Protein AF-F4RFB7-F1 (afdb_monomer)

Mean predicted aligned error: 9.66 Å

Nearest PDB structures (foldseek):
  6dft-assembly3_I  TM=4.743E-01  e=3.697E+00  Trypanosoma brucei
  6dft-assembly2_G  TM=4.429E-01  e=3.483E+00  Trypanosoma brucei
  8a0f-assembly1_B-2  TM=4.260E-01  e=3.483E+00  Homo sapiens
  6p4v-assembly1_B-2  TM=3.957E-01  e=4.420E+00  Homo sapiens
  8a0g-assembly1_B-2  TM=3.994E-01  e=4.980E+00  Homo sapiens

Radius of gyration: 13.96 Å; Cα contacts (8 Å, |Δi|>4): 203; chains: 1; bounding box: 34×31×36 Å

Organism: Melampsora larici-populina (strain 98AG31 / pathotype 3-4-7) (NCBI:txid747676)

Secondary structure (DSSP, 8-state):
--------TT----S---EEEEESSSS----HHHHHHHHHHHGGG--EEEEEEES-S---HHHHHHHHT-TT--EEEEEEEESSS-TT---HHHHHHHHHTS-TT--EEEEEEEEPP-

pLDDT: mean 72.45, std 19.57, range [28.03, 94.25]

Foldseek 3Di:
DDLDPDPDPPDPDDAREDEAEAEPDDPDGCDLLNVLVVLQVPLQTGQEYEYEYEQDQAHDPSNLVSQLPNQNHAEYAYEYHNPPDDPPRHDVVRVVSSVVSHHPNHNYYHYYYDDDDD

Sequence (118 aa)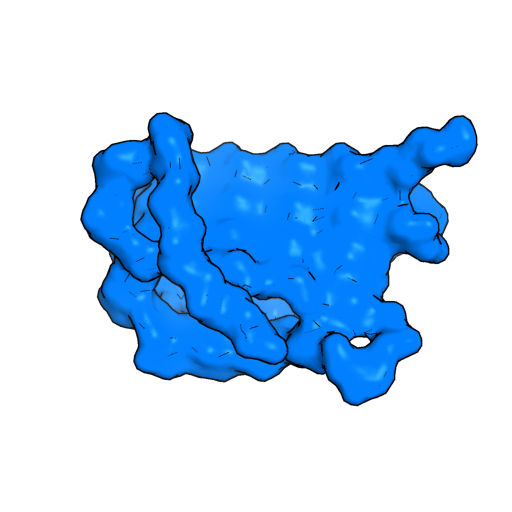:
MTISTVHSNYLKTTGIEINFQVRQGQPTPTTLDEVATLINLIGTNIKTLRITFIDYKTISPSLIKSIGNLKKLKSIEILFMNGKLNNQNYDPNALSSLLGVLPAKLEHLHLYHYPRTI

Solvent-accessible surface area (backbone atoms only — not comparable to full-atom values): 6867 Å² total; per-residue (Å²): 138,75,91,60,87,75,84,55,95,86,58,99,63,99,52,50,64,50,74,47,72,30,49,70,92,57,100,81,40,64,46,57,59,54,51,18,50,52,40,62,74,61,26,88,60,27,25,36,43,39,42,36,40,31,46,60,44,68,62,48,69,58,29,36,55,32,56,42,62,22,80,57,30,29,34,41,37,42,34,40,38,33,83,79,49,66,100,77,58,63,43,65,65,42,51,50,54,40,62,72,35,54,43,93,70,50,78,43,82,44,82,47,76,49,74,65,82,128

Structure (mmCIF, N/CA/C/O backbone):
data_AF-F4RFB7-F1
#
_entry.id   AF-F4RFB7-F1
#
loop_
_atom_site.group_PDB
_atom_site.id
_atom_site.type_symbol
_atom_site.label_atom_id
_atom_site.label_alt_id
_atom_site.label_comp_id
_atom_site.label_asym_id
_atom_site.label_entity_id
_atom_site.label_seq_id
_atom_site.pdbx_PDB_ins_code
_atom_site.Cartn_x
_atom_site.Cartn_y
_atom_site.Cartn_z
_atom_site.occupancy
_atom_site.B_iso_or_equiv
_atom_site.auth_seq_id
_atom_site.auth_comp_id
_atom_site.auth_asym_id
_atom_site.auth_atom_id
_atom_site.pdbx_PDB_model_num
ATOM 1 N N . MET A 1 1 ? -8.264 5.850 -16.705 1.00 32.81 1 MET A N 1
ATOM 2 C CA . MET A 1 1 ? -8.497 5.633 -15.262 1.00 32.81 1 MET A CA 1
ATOM 3 C C . MET A 1 1 ? -9.868 4.999 -15.118 1.00 32.81 1 MET A C 1
ATOM 5 O O . MET A 1 1 ? -10.843 5.652 -15.457 1.00 32.81 1 MET A O 1
ATOM 9 N N . THR A 1 2 ? -9.946 3.739 -14.691 1.00 28.03 2 THR A N 1
ATOM 10 C CA . THR A 1 2 ? -11.234 3.065 -14.469 1.00 28.03 2 THR A CA 1
ATOM 11 C C . THR A 1 2 ? -11.427 2.919 -12.968 1.00 28.03 2 THR A C 1
ATOM 13 O O . THR A 1 2 ? -10.884 2.002 -12.358 1.00 28.03 2 THR A O 1
ATOM 16 N N . ILE A 1 3 ? -12.161 3.850 -12.355 1.00 32.06 3 ILE A N 1
ATOM 17 C CA . ILE A 1 3 ? -12.637 3.671 -10.981 1.00 32.06 3 ILE A CA 1
ATOM 18 C C . ILE A 1 3 ? -13.747 2.628 -11.069 1.00 32.06 3 ILE A C 1
ATOM 20 O O . ILE A 1 3 ? -14.865 2.925 -11.475 1.00 32.06 3 ILE A O 1
ATOM 24 N N . SER A 1 4 ? -13.395 1.381 -10.784 1.00 30.19 4 SER A N 1
ATOM 25 C CA . SER A 1 4 ? -14.331 0.262 -10.817 1.00 30.19 4 SER A CA 1
ATOM 26 C C . SER A 1 4 ? -14.711 -0.050 -9.380 1.00 30.19 4 SER A C 1
ATOM 28 O O . SER A 1 4 ? -13.843 -0.403 -8.585 1.00 30.19 4 SER A O 1
ATOM 30 N N . THR A 1 5 ? -15.989 0.067 -9.029 1.00 31.78 5 THR A N 1
ATOM 31 C CA . THR A 1 5 ? -16.510 -0.474 -7.768 1.00 31.78 5 THR A CA 1
ATOM 32 C C . THR A 1 5 ? -16.620 -1.987 -7.934 1.00 31.78 5 THR A C 1
ATOM 34 O O . THR A 1 5 ? -17.670 -2.512 -8.301 1.00 31.78 5 THR A O 1
ATOM 37 N N . VAL A 1 6 ? -15.508 -2.703 -7.771 1.00 30.73 6 VAL A N 1
ATOM 38 C CA . VAL A 1 6 ? -15.518 -4.161 -7.896 1.00 30.73 6 VAL A CA 1
ATOM 39 C C . VAL A 1 6 ? -16.141 -4.728 -6.624 1.00 30.73 6 VAL A C 1
ATOM 41 O O . VAL A 1 6 ? -15.562 -4.658 -5.549 1.00 30.73 6 VAL A O 1
ATOM 44 N N .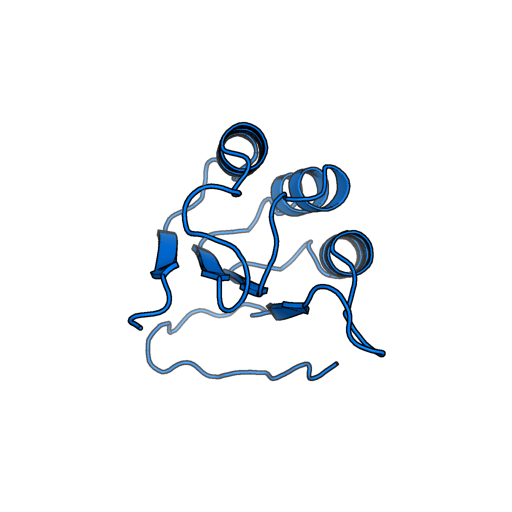 HIS A 1 7 ? -17.344 -5.288 -6.735 1.00 28.62 7 HIS A N 1
ATOM 45 C CA . HIS A 1 7 ? -17.874 -6.164 -5.694 1.00 28.62 7 HIS A CA 1
ATOM 46 C C . HIS A 1 7 ? -17.167 -7.514 -5.837 1.00 28.62 7 HIS A C 1
ATOM 48 O O . HIS A 1 7 ? -17.609 -8.393 -6.574 1.00 28.62 7 HIS A O 1
ATOM 54 N N . SER A 1 8 ? -16.010 -7.655 -5.191 1.00 32.56 8 SER A N 1
ATOM 55 C CA . SER A 1 8 ? -15.341 -8.948 -5.071 1.00 32.56 8 SER A CA 1
ATOM 56 C C . SER A 1 8 ? -16.141 -9.844 -4.125 1.00 32.56 8 SER A C 1
ATOM 58 O O . SER A 1 8 ? -16.343 -9.511 -2.958 1.00 32.56 8 SER A O 1
ATOM 60 N N . ASN A 1 9 ? -16.552 -11.021 -4.606 1.00 31.88 9 ASN A N 1
ATOM 61 C CA . ASN A 1 9 ? -17.258 -12.037 -3.814 1.00 31.88 9 ASN A CA 1
ATOM 62 C C . ASN A 1 9 ? -16.431 -12.600 -2.636 1.00 31.88 9 ASN A C 1
ATOM 64 O O . ASN A 1 9 ? -16.949 -13.403 -1.863 1.00 31.88 9 ASN A O 1
ATOM 68 N N . TYR A 1 10 ? -15.168 -12.187 -2.478 1.00 35.44 10 TYR A N 1
ATOM 69 C CA . TYR A 1 10 ? -14.264 -12.685 -1.440 1.00 35.44 10 TYR A CA 1
ATOM 70 C C . TYR A 1 10 ? -14.192 -11.823 -0.175 1.00 35.44 10 TYR A C 1
ATOM 72 O O . TYR A 1 10 ? -13.677 -12.296 0.835 1.00 35.44 10 TYR A O 1
ATOM 80 N N . LEU A 1 11 ? -14.723 -10.596 -0.171 1.00 37.25 11 LEU A N 1
ATOM 81 C CA . LEU A 1 11 ? -14.668 -9.722 1.004 1.00 37.25 11 LEU A CA 1
ATOM 82 C C . LEU A 1 11 ? -15.994 -8.972 1.178 1.00 37.25 11 LEU A C 1
ATOM 84 O O . LEU A 1 11 ? -16.240 -7.938 0.564 1.00 37.25 11 LEU A O 1
ATOM 88 N N . LYS A 1 12 ? -16.853 -9.479 2.070 1.00 34.03 12 LYS A N 1
ATOM 89 C CA . LYS A 1 12 ? -17.996 -8.731 2.620 1.00 34.03 12 LYS A CA 1
ATOM 90 C C . LYS A 1 12 ? -17.477 -7.607 3.529 1.00 34.03 12 LYS A C 1
ATOM 92 O O . LYS A 1 12 ? -17.577 -7.710 4.748 1.00 34.03 12 LYS A O 1
ATOM 97 N N . THR A 1 13 ? -16.889 -6.545 2.984 1.00 38.03 13 THR A N 1
ATOM 98 C CA . THR A 1 13 ? -16.427 -5.411 3.800 1.00 38.03 13 THR A CA 1
ATOM 99 C C . THR A 1 13 ? -16.874 -4.073 3.219 1.00 38.03 13 THR A C 1
ATOM 101 O O . THR A 1 13 ? -16.528 -3.674 2.117 1.00 38.03 13 THR A O 1
ATOM 104 N N . THR A 1 14 ? -17.659 -3.336 4.009 1.00 41.97 14 THR A N 1
ATOM 105 C CA . THR A 1 14 ? -18.039 -1.935 3.771 1.00 41.97 14 THR A CA 1
ATOM 106 C C . THR A 1 14 ? -16.793 -1.034 3.729 1.00 41.97 14 THR A C 1
ATOM 108 O O . THR A 1 14 ? -16.315 -0.604 4.789 1.00 41.97 14 THR A O 1
ATOM 111 N N . GLY A 1 15 ? -16.247 -0.759 2.542 1.00 48.34 15 GLY A N 1
ATOM 112 C CA . GLY A 1 15 ? -15.078 0.103 2.330 1.00 48.34 15 GLY A CA 1
ATOM 113 C C . GLY A 1 15 ? -14.877 0.489 0.859 1.00 48.34 15 GLY A C 1
ATOM 114 O O . GLY A 1 15 ? -15.429 -0.149 -0.029 1.00 48.34 15 GLY A O 1
ATOM 115 N N . ILE A 1 16 ? -14.107 1.554 0.609 1.00 52.09 16 ILE A N 1
ATOM 116 C CA . ILE A 1 16 ? -13.683 1.944 -0.746 1.00 52.09 16 ILE A CA 1
ATOM 117 C C . ILE A 1 16 ? -12.536 1.018 -1.158 1.00 52.09 16 ILE A C 1
ATOM 119 O O . ILE A 1 16 ? -11.500 1.024 -0.493 1.00 52.09 16 ILE A O 1
ATOM 123 N N . GLU A 1 17 ? -12.722 0.246 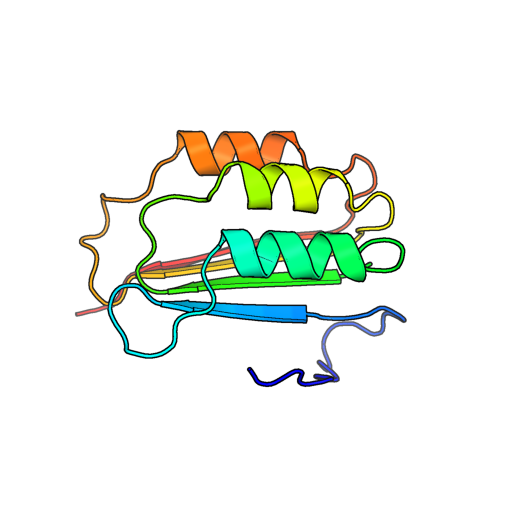-2.229 1.00 59.12 17 GLU A N 1
ATOM 124 C CA . GLU A 1 17 ? -11.647 -0.456 -2.935 1.00 59.12 17 GLU A CA 1
ATOM 125 C C . GLU A 1 17 ? -11.109 0.461 -4.037 1.00 59.12 17 GLU A C 1
ATOM 127 O O . GLU A 1 17 ? -11.877 1.027 -4.817 1.00 59.12 17 GLU A O 1
ATOM 132 N N . ILE A 1 18 ? -9.788 0.607 -4.110 1.00 60.12 18 ILE A N 1
ATOM 133 C CA . ILE A 1 18 ? -9.134 1.279 -5.230 1.00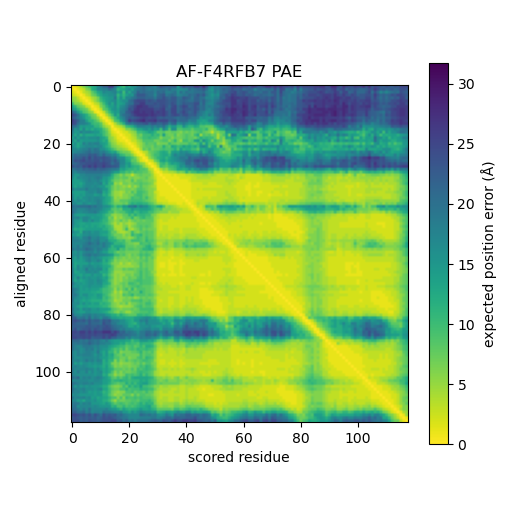 60.12 18 ILE A CA 1
ATOM 134 C C . ILE A 1 18 ? -8.137 0.306 -5.829 1.00 60.12 18 ILE A C 1
ATOM 136 O O . ILE A 1 18 ? -7.311 -0.242 -5.102 1.00 60.12 18 ILE A O 1
ATOM 140 N N . ASN A 1 19 ? -8.231 0.119 -7.145 1.00 60.59 19 ASN A N 1
ATOM 141 C CA . ASN A 1 19 ? -7.326 -0.708 -7.922 1.00 60.59 19 ASN A CA 1
ATOM 142 C C . ASN A 1 19 ? -6.478 0.189 -8.826 1.00 60.59 19 ASN A C 1
ATOM 144 O O . ASN A 1 19 ? -6.996 0.842 -9.736 1.00 60.59 19 ASN A O 1
ATOM 148 N N . PHE A 1 20 ? -5.176 0.220 -8.562 1.00 62.09 20 PHE A N 1
ATOM 149 C CA . PHE A 1 20 ? -4.215 0.921 -9.403 1.00 62.09 20 PHE A CA 1
ATOM 150 C C . PHE A 1 20 ? -3.458 -0.077 -10.273 1.00 62.09 20 PHE A C 1
ATOM 152 O O . PHE A 1 20 ? -2.846 -1.009 -9.753 1.00 62.09 20 PHE A O 1
ATOM 159 N N . GLN A 1 21 ? -3.467 0.158 -11.587 1.00 60.91 21 GLN A N 1
ATOM 160 C CA . GLN A 1 21 ? -2.559 -0.484 -12.532 1.00 60.91 21 GLN A C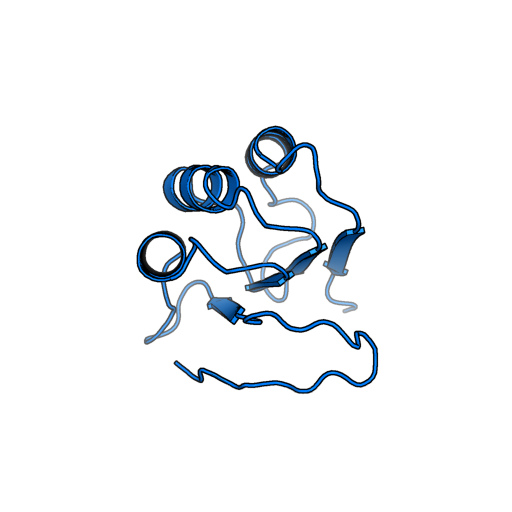A 1
ATOM 161 C C . GLN A 1 21 ? -1.563 0.551 -13.029 1.00 60.91 21 GLN A C 1
ATOM 163 O O . GLN A 1 21 ? -1.926 1.505 -13.719 1.00 60.91 21 GLN A O 1
ATOM 168 N N . VAL A 1 22 ? -0.304 0.351 -12.673 1.00 59.47 22 VAL A N 1
ATOM 169 C CA . VAL A 1 22 ? 0.771 1.301 -12.951 1.00 59.47 22 VAL A CA 1
ATOM 170 C C . VAL A 1 22 ? 1.719 0.614 -13.935 1.00 59.47 22 VAL A C 1
ATOM 172 O O . VAL A 1 22 ? 2.205 -0.465 -13.612 1.00 59.47 22 VAL A O 1
ATOM 175 N N . ARG A 1 23 ? 1.960 1.184 -15.134 1.00 61.88 23 ARG A N 1
ATOM 176 C CA . ARG A 1 23 ? 2.841 0.608 -16.186 1.00 61.88 23 ARG A CA 1
ATOM 177 C C . ARG A 1 23 ? 4.027 1.514 -16.540 1.00 61.88 23 ARG A C 1
ATOM 179 O O . ARG A 1 23 ? 3.837 2.700 -16.764 1.00 61.88 23 ARG A O 1
ATOM 186 N N . GLN A 1 24 ? 5.233 0.972 -16.704 1.00 58.78 24 GLN A N 1
ATOM 187 C CA . GLN A 1 24 ? 6.371 1.754 -17.214 1.00 58.78 24 GLN A CA 1
ATOM 188 C C . GLN A 1 24 ? 6.331 1.869 -18.762 1.00 58.78 24 GLN A C 1
ATOM 190 O O . GLN A 1 24 ? 6.254 0.858 -19.460 1.00 58.78 24 GLN A O 1
ATOM 195 N N . GLY A 1 25 ? 6.402 3.089 -19.324 1.00 51.88 25 GLY A N 1
ATOM 196 C CA . GLY A 1 25 ? 6.670 3.318 -20.762 1.00 51.88 25 GLY A CA 1
ATOM 197 C C . GLY A 1 25 ? 5.485 3.202 -21.745 1.00 51.88 25 GLY A C 1
ATOM 198 O O . GLY A 1 25 ? 5.656 2.711 -22.861 1.00 51.88 25 GLY A O 1
ATOM 199 N N . GLN A 1 26 ? 4.279 3.624 -21.360 1.00 50.56 26 GLN A N 1
ATOM 200 C CA . GLN A 1 26 ? 3.103 3.731 -22.247 1.00 50.56 26 GLN A CA 1
ATOM 201 C C . GLN A 1 26 ? 2.524 5.155 -22.187 1.00 50.56 26 GLN A C 1
ATOM 203 O O . GLN A 1 26 ? 2.776 5.828 -21.197 1.00 50.56 26 GLN A O 1
ATOM 208 N N . PRO A 1 27 ? 1.761 5.630 -23.193 1.00 42.34 27 PRO A N 1
ATOM 209 C CA . PRO A 1 27 ? 1.285 7.021 -23.270 1.00 42.34 27 PRO A CA 1
ATOM 210 C C . PRO A 1 27 ? 0.236 7.415 -22.218 1.00 42.34 27 PRO A C 1
ATOM 212 O O . PRO A 1 27 ? -0.059 8.595 -22.076 1.00 42.34 27 PRO A O 1
ATOM 215 N N . THR A 1 28 ? -0.276 6.468 -21.428 1.00 50.41 28 THR A N 1
ATOM 216 C CA . THR A 1 28 ? -0.936 6.790 -20.155 1.00 50.41 28 THR A CA 1
ATOM 217 C C . THR A 1 28 ? -0.592 5.762 -19.083 1.00 50.41 28 THR A C 1
ATOM 219 O O . THR A 1 28 ? -1.233 4.708 -19.014 1.00 50.41 28 THR A O 1
ATOM 222 N N . PRO A 1 29 ? 0.373 6.059 -18.206 1.00 50.66 29 PRO A N 1
ATOM 223 C CA . PRO A 1 29 ? 0.516 5.386 -16.937 1.00 50.66 29 PRO A CA 1
ATOM 224 C C . PRO A 1 29 ? 0.248 6.391 -15.822 1.00 50.66 29 PRO A C 1
ATOM 226 O O . PRO A 1 29 ? 0.951 7.389 -15.700 1.00 50.66 29 PRO A O 1
ATOM 229 N N . THR A 1 30 ? -0.763 6.129 -14.995 1.00 59.94 30 THR A N 1
ATOM 230 C CA . THR A 1 30 ? -0.871 6.856 -13.729 1.00 59.94 30 THR A CA 1
ATOM 231 C C . THR A 1 30 ? 0.445 6.646 -12.986 1.00 59.94 30 THR A C 1
ATOM 233 O O . THR A 1 30 ? 0.805 5.500 -12.727 1.00 59.94 30 THR A O 1
ATOM 236 N N . THR A 1 31 ? 1.210 7.704 -12.731 1.00 72.31 31 THR A N 1
ATOM 237 C CA . THR A 1 31 ? 2.498 7.598 -12.037 1.00 72.31 31 THR A CA 1
ATOM 238 C C . THR A 1 31 ? 2.265 7.202 -10.579 1.00 72.31 31 THR A C 1
ATOM 240 O O . THR A 1 31 ? 1.185 7.417 -10.028 1.00 72.31 31 THR A O 1
ATOM 243 N N . LEU A 1 32 ? 3.274 6.634 -9.912 1.00 76.75 32 LEU A N 1
ATOM 244 C CA . LEU A 1 32 ? 3.151 6.292 -8.488 1.00 76.75 32 LEU A CA 1
ATOM 245 C C . LEU A 1 32 ? 2.819 7.517 -7.616 1.00 76.75 32 LEU A C 1
ATOM 247 O O . LEU A 1 32 ? 2.129 7.383 -6.608 1.00 76.75 32 LEU A O 1
ATOM 251 N N . ASP A 1 33 ? 3.238 8.710 -8.037 1.00 81.06 33 ASP A N 1
ATOM 252 C CA . ASP A 1 33 ? 2.967 9.967 -7.334 1.00 81.06 33 ASP A CA 1
ATOM 253 C C . ASP A 1 33 ? 1.529 10.473 -7.560 1.00 81.06 33 ASP A C 1
ATOM 255 O O . ASP A 1 33 ? 0.904 11.035 -6.655 1.00 81.06 33 ASP A O 1
ATOM 259 N N . GLU A 1 34 ? 0.942 10.215 -8.729 1.00 80.56 34 GLU A N 1
ATOM 260 C CA . GLU A 1 34 ? -0.486 10.466 -8.973 1.00 80.56 34 GLU A CA 1
ATOM 261 C C . GLU A 1 34 ? -1.365 9.520 -8.145 1.00 80.56 34 GLU A C 1
ATOM 263 O O . GLU A 1 34 ? -2.364 9.947 -7.564 1.00 80.56 34 GLU A O 1
ATOM 268 N N . VAL A 1 35 ? -0.961 8.251 -8.011 1.00 81.69 35 VAL A N 1
ATOM 269 C CA . VAL A 1 35 ? -1.606 7.300 -7.091 1.00 81.69 35 VAL A CA 1
ATOM 270 C C . VAL A 1 35 ? -1.534 7.810 -5.650 1.00 81.69 35 VAL A C 1
ATOM 272 O O . VAL A 1 35 ? -2.552 7.832 -4.956 1.00 81.69 35 VAL A O 1
ATOM 275 N N . ALA A 1 36 ? -0.362 8.273 -5.207 1.00 86.12 36 ALA A N 1
ATOM 276 C CA . ALA A 1 36 ? -0.179 8.855 -3.878 1.00 86.12 36 ALA A CA 1
ATOM 277 C C . ALA A 1 36 ? -1.118 10.052 -3.642 1.00 86.12 36 ALA A C 1
ATOM 279 O O . ALA A 1 36 ? -1.761 10.160 -2.595 1.00 86.12 36 ALA A O 1
ATOM 280 N N . THR A 1 37 ? -1.253 10.919 -4.648 1.00 84.75 37 THR A N 1
ATOM 281 C CA . THR A 1 37 ? -2.147 12.084 -4.610 1.00 84.75 37 THR A CA 1
ATOM 282 C C . THR A 1 37 ? -3.602 11.662 -4.430 1.00 84.75 37 THR A C 1
ATOM 284 O O . THR A 1 37 ? -4.287 12.180 -3.548 1.00 84.75 37 THR A O 1
ATOM 287 N N . LEU A 1 38 ? -4.066 10.667 -5.189 1.00 83.31 38 LEU A N 1
ATOM 288 C CA . LEU A 1 38 ? -5.425 10.137 -5.060 1.00 83.31 38 LEU A CA 1
ATOM 289 C C . LEU A 1 38 ? -5.659 9.510 -3.685 1.00 83.31 38 LEU A C 1
ATOM 291 O O . LEU A 1 38 ? -6.658 9.814 -3.037 1.00 83.31 38 LEU A O 1
ATOM 295 N N . ILE A 1 39 ? -4.717 8.700 -3.199 1.00 86.25 39 ILE A N 1
ATOM 296 C CA . ILE A 1 39 ? -4.785 8.119 -1.854 1.00 86.25 39 ILE A CA 1
ATOM 297 C C . ILE A 1 39 ? -4.887 9.223 -0.797 1.00 86.25 39 ILE A C 1
ATOM 299 O O . ILE A 1 39 ? -5.686 9.094 0.122 1.00 86.25 39 ILE A O 1
ATOM 303 N N . ASN A 1 40 ? -4.154 10.329 -0.925 1.00 87.12 40 ASN A N 1
ATOM 304 C CA . ASN A 1 40 ? -4.269 11.441 0.022 1.00 87.12 40 ASN A CA 1
ATOM 305 C C . ASN A 1 40 ? -5.637 12.139 -0.045 1.00 87.12 40 ASN A C 1
ATOM 307 O O . ASN A 1 40 ? -6.158 12.535 0.995 1.00 87.12 40 ASN A O 1
ATOM 311 N N . LEU A 1 41 ? -6.230 12.269 -1.236 1.00 84.62 41 LEU A N 1
ATOM 312 C CA . LEU A 1 41 ? -7.522 12.938 -1.423 1.00 84.62 41 LEU A CA 1
ATOM 313 C C . LEU A 1 41 ? -8.694 12.153 -0.816 1.00 84.62 41 LEU A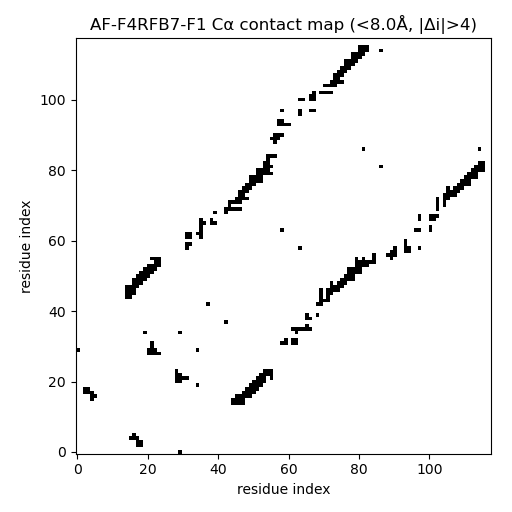 C 1
ATOM 315 O O . LEU A 1 41 ? -9.592 12.759 -0.235 1.00 84.62 41 LEU A O 1
ATOM 319 N N . ILE A 1 42 ? -8.695 10.819 -0.924 1.00 81.75 42 ILE A N 1
ATOM 320 C CA . ILE A 1 42 ? -9.825 9.972 -0.480 1.00 81.75 42 ILE A CA 1
ATOM 321 C C . ILE A 1 42 ? -9.483 9.013 0.675 1.00 81.75 42 ILE A C 1
ATOM 323 O O . ILE A 1 42 ? -10.327 8.239 1.132 1.00 81.75 42 ILE A O 1
ATOM 327 N N . GLY A 1 43 ? -8.256 9.083 1.192 1.00 74.88 43 GLY A N 1
ATOM 328 C CA . GLY A 1 43 ? -7.653 8.102 2.100 1.00 74.88 43 GLY A CA 1
ATOM 329 C C . GLY A 1 43 ? -8.272 7.970 3.483 1.00 74.88 43 GLY A C 1
ATOM 330 O O . GLY A 1 43 ? -8.117 6.936 4.131 1.00 74.88 43 GLY A O 1
ATOM 331 N N . THR A 1 44 ? -9.017 8.972 3.950 1.00 78.62 44 THR A N 1
ATOM 332 C CA . THR A 1 44 ? -9.559 8.998 5.321 1.00 78.62 44 THR A CA 1
ATOM 333 C C . THR A 1 44 ? -10.541 7.861 5.619 1.00 78.62 44 THR A C 1
ATOM 335 O O . THR A 1 44 ? -10.766 7.533 6.789 1.00 78.62 44 THR A O 1
ATOM 338 N N . ASN A 1 45 ? -11.105 7.233 4.581 1.00 81.06 45 ASN A N 1
ATOM 339 C CA . ASN A 1 45 ? -12.093 6.159 4.694 1.00 81.06 45 ASN A CA 1
ATOM 340 C C . ASN A 1 45 ? -11.724 4.876 3.930 1.00 81.06 45 ASN A C 1
ATOM 342 O O . ASN A 1 45 ? -12.534 3.946 3.889 1.00 81.06 45 ASN A O 1
ATOM 346 N N . ILE A 1 46 ? -10.516 4.787 3.363 1.00 85.69 46 ILE A N 1
ATOM 347 C CA . ILE A 1 46 ? -10.046 3.551 2.724 1.00 85.69 46 ILE A CA 1
ATOM 348 C C . ILE A 1 46 ? -9.819 2.494 3.810 1.00 85.69 46 ILE A C 1
ATOM 350 O O . ILE A 1 46 ? -9.046 2.702 4.746 1.00 85.69 46 ILE A O 1
ATOM 354 N N . LYS A 1 47 ? -10.501 1.352 3.675 1.00 89.19 47 LYS A N 1
ATOM 355 C CA . LYS A 1 47 ? -10.330 0.177 4.549 1.00 89.19 47 LYS A CA 1
ATOM 356 C C . LYS A 1 47 ? -9.636 -0.985 3.844 1.00 89.19 47 LYS A C 1
ATOM 358 O O . LYS A 1 47 ? -8.990 -1.784 4.517 1.00 89.19 47 LYS A O 1
ATOM 363 N N . THR A 1 48 ? -9.735 -1.043 2.520 1.00 88.38 48 THR A N 1
ATOM 364 C CA . THR A 1 48 ? -9.101 -2.061 1.684 1.00 88.38 48 THR A CA 1
ATOM 365 C C . THR A 1 48 ? -8.369 -1.370 0.547 1.00 88.38 48 THR A C 1
ATOM 367 O O . THR A 1 48 ? -8.945 -0.525 -0.132 1.00 88.38 48 THR A O 1
ATOM 370 N N . LEU A 1 49 ? -7.106 -1.719 0.332 1.00 87.44 49 LEU A N 1
ATOM 371 C CA . LEU A 1 49 ? -6.291 -1.155 -0.738 1.00 87.44 49 LEU A CA 1
ATOM 372 C C . LEU A 1 49 ? -5.695 -2.276 -1.582 1.00 87.44 49 LEU A C 1
ATOM 374 O O . LEU A 1 49 ? -5.081 -3.188 -1.037 1.00 87.44 49 LEU A O 1
ATOM 378 N N . ARG A 1 50 ? -5.843 -2.186 -2.905 1.00 88.12 50 ARG A N 1
ATOM 379 C CA . ARG A 1 50 ? -5.240 -3.127 -3.847 1.00 88.12 50 ARG A CA 1
ATOM 380 C C . ARG A 1 50 ? -4.359 -2.382 -4.841 1.00 88.12 50 ARG A C 1
ATOM 382 O O . ARG A 1 50 ? -4.835 -1.544 -5.601 1.00 88.12 50 ARG A O 1
ATOM 389 N N . ILE A 1 51 ? -3.069 -2.693 -4.865 1.00 83.12 51 ILE A N 1
ATOM 390 C CA . ILE A 1 51 ? -2.119 -2.047 -5.777 1.00 83.12 51 ILE A CA 1
ATOM 391 C C . ILE A 1 51 ? -1.482 -3.102 -6.668 1.00 83.12 51 ILE A C 1
ATOM 393 O O . ILE A 1 51 ? -0.891 -4.058 -6.174 1.00 83.12 51 ILE A O 1
ATOM 397 N N . THR A 1 52 ? -1.575 -2.898 -7.982 1.00 82.44 52 THR A N 1
ATOM 398 C CA . THR A 1 52 ? -0.913 -3.730 -8.986 1.00 82.44 52 THR A CA 1
ATOM 399 C C . THR A 1 52 ? 0.205 -2.941 -9.664 1.00 82.44 52 THR A C 1
ATOM 401 O O . THR A 1 52 ? -0.024 -2.032 -10.467 1.00 82.44 52 THR A O 1
ATOM 404 N N . PHE A 1 53 ? 1.437 -3.319 -9.354 1.00 78.25 53 PHE A N 1
ATOM 405 C CA . PHE A 1 53 ? 2.653 -2.821 -9.976 1.00 78.25 53 PHE A CA 1
ATOM 406 C C . PHE A 1 53 ? 2.946 -3.638 -11.237 1.00 78.25 53 PHE A C 1
ATOM 408 O O . PHE A 1 53 ? 3.234 -4.829 -11.136 1.00 78.25 53 PHE A O 1
ATOM 415 N N . ILE A 1 54 ? 2.882 -3.023 -12.421 1.00 77.00 54 ILE A N 1
ATOM 416 C CA . ILE A 1 54 ? 3.168 -3.691 -13.698 1.00 77.00 54 ILE A CA 1
ATOM 417 C C . ILE A 1 54 ? 4.468 -3.131 -14.276 1.00 77.00 54 ILE A C 1
ATOM 419 O O . ILE A 1 54 ? 4.540 -1.959 -14.639 1.00 77.00 54 ILE A O 1
ATOM 423 N N . ASP A 1 55 ? 5.492 -3.971 -14.397 1.00 73.62 55 ASP A N 1
ATOM 424 C CA . ASP A 1 55 ? 6.820 -3.574 -14.881 1.00 73.62 55 ASP A CA 1
ATOM 425 C C . ASP A 1 55 ? 7.459 -2.438 -14.048 1.00 73.62 55 ASP A C 1
ATOM 427 O O . ASP A 1 55 ? 8.150 -1.576 -14.590 1.00 73.62 55 ASP A O 1
ATOM 431 N N . TYR A 1 56 ? 7.248 -2.426 -12.723 1.00 72.62 56 TYR A N 1
ATOM 432 C CA . TYR A 1 56 ? 7.866 -1.459 -11.803 1.00 72.62 56 TYR A CA 1
ATOM 433 C C . TYR A 1 56 ? 9.042 -2.058 -11.032 1.00 72.62 56 TYR A C 1
ATOM 435 O O . TYR A 1 56 ? 8.933 -3.116 -10.419 1.00 72.62 56 TYR A O 1
ATOM 443 N N . LYS A 1 57 ? 10.161 -1.325 -11.017 1.00 74.25 57 LYS A N 1
ATOM 444 C CA . LYS A 1 57 ? 11.378 -1.694 -10.274 1.00 74.25 57 LYS A CA 1
ATOM 445 C C . LYS A 1 57 ? 11.384 -1.213 -8.822 1.00 74.25 57 LYS A C 1
ATOM 447 O O . LYS A 1 57 ? 12.013 -1.834 -7.980 1.00 74.25 57 LYS A O 1
ATOM 452 N N . THR A 1 58 ? 10.714 -0.101 -8.529 1.00 81.38 58 THR A N 1
ATOM 453 C CA . THR A 1 58 ? 10.725 0.541 -7.207 1.00 81.38 58 THR A CA 1
ATOM 454 C C . THR A 1 58 ? 9.360 1.157 -6.890 1.00 81.38 58 THR A C 1
ATOM 456 O O . THR A 1 58 ? 8.499 1.259 -7.770 1.00 81.38 58 THR A O 1
ATOM 459 N N . ILE A 1 59 ? 9.165 1.551 -5.633 1.00 83.25 59 ILE A N 1
ATOM 460 C CA . ILE A 1 59 ? 7.954 2.191 -5.112 1.00 83.25 59 ILE A CA 1
ATOM 461 C C . ILE A 1 59 ? 8.311 3.631 -4.744 1.00 83.25 59 ILE A C 1
ATOM 463 O O . ILE A 1 59 ? 9.327 3.862 -4.092 1.00 83.2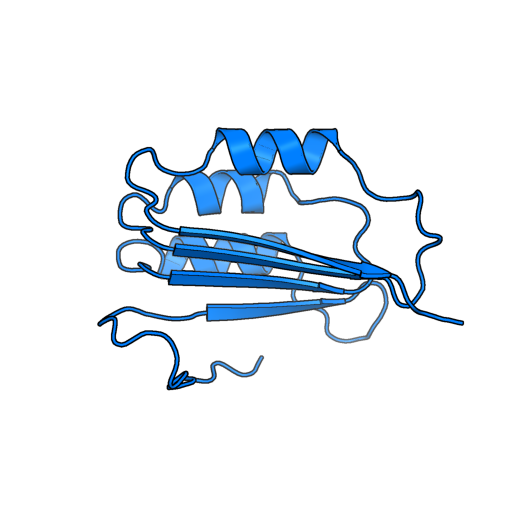5 59 ILE A O 1
ATOM 467 N N . SER A 1 60 ? 7.499 4.611 -5.151 1.00 86.50 60 SER A N 1
ATOM 468 C CA . SER A 1 60 ? 7.819 6.005 -4.854 1.00 86.50 60 SER A CA 1
ATOM 469 C C . SER A 1 60 ? 7.683 6.303 -3.351 1.00 86.50 60 SER A C 1
ATOM 471 O O . SER A 1 60 ? 6.743 5.828 -2.702 1.00 86.50 60 SER A O 1
ATOM 473 N N . PRO A 1 61 ? 8.574 7.134 -2.776 1.00 89.50 61 PRO A N 1
ATOM 474 C CA . PRO A 1 61 ? 8.471 7.547 -1.376 1.00 89.50 61 PRO A CA 1
ATOM 475 C C . PRO A 1 61 ? 7.155 8.264 -1.047 1.00 89.50 61 PRO A C 1
ATOM 477 O O . PRO A 1 61 ? 6.645 8.149 0.068 1.00 89.50 61 PRO A O 1
ATOM 480 N N . SER A 1 62 ? 6.587 8.991 -2.015 1.00 89.69 62 SER A N 1
ATOM 481 C CA . SER A 1 62 ? 5.299 9.672 -1.855 1.00 89.69 62 SER A CA 1
ATOM 482 C C . SER A 1 62 ? 4.165 8.661 -1.636 1.00 89.69 62 SER A C 1
ATOM 484 O O . SER A 1 62 ? 3.367 8.833 -0.716 1.00 89.69 62 SER A O 1
ATOM 486 N N . LEU A 1 63 ? 4.150 7.565 -2.403 1.00 88.56 63 LEU A N 1
ATOM 487 C CA . LEU A 1 63 ? 3.161 6.500 -2.297 1.00 88.56 63 LEU A CA 1
ATOM 488 C C . LEU A 1 63 ? 3.281 5.766 -0.963 1.00 88.56 63 LEU A C 1
ATOM 490 O O . LEU A 1 63 ? 2.272 5.551 -0.294 1.00 88.56 63 LEU A O 1
ATOM 494 N N . ILE A 1 64 ? 4.510 5.456 -0.543 1.00 91.88 64 ILE A N 1
ATOM 495 C CA . ILE A 1 64 ? 4.798 4.882 0.779 1.00 91.88 64 ILE A CA 1
ATOM 496 C C . ILE A 1 64 ? 4.202 5.781 1.870 1.00 91.88 64 ILE A C 1
ATOM 498 O O . ILE A 1 64 ? 3.391 5.332 2.683 1.00 91.88 64 ILE A O 1
ATOM 502 N N . LYS A 1 65 ? 4.517 7.081 1.843 1.00 92.81 65 LYS A N 1
ATOM 503 C CA . LYS A 1 65 ? 3.994 8.051 2.814 1.00 92.81 65 LYS A CA 1
ATOM 504 C C . LYS A 1 65 ? 2.462 8.106 2.815 1.00 92.81 65 LYS A C 1
ATOM 506 O O . LYS A 1 65 ? 1.855 8.111 3.884 1.00 92.81 65 LYS A O 1
ATOM 511 N N . SER A 1 66 ? 1.834 8.130 1.641 1.00 91.06 66 SER A N 1
ATOM 512 C CA . SER A 1 66 ? 0.375 8.156 1.501 1.00 91.06 66 SER A CA 1
ATOM 513 C C . SER A 1 66 ? -0.298 6.915 2.079 1.00 91.06 66 SER A C 1
ATOM 515 O O . SER A 1 66 ? -1.290 7.042 2.795 1.00 91.06 66 SER A O 1
ATOM 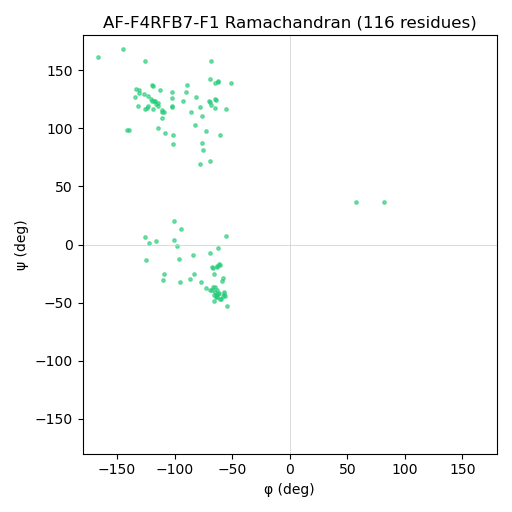517 N N . ILE A 1 67 ? 0.260 5.727 1.844 1.00 91.50 67 ILE A N 1
ATOM 518 C CA . ILE A 1 67 ? -0.255 4.473 2.412 1.00 91.50 67 ILE A CA 1
ATOM 519 C C . ILE A 1 67 ? -0.127 4.481 3.939 1.00 91.50 67 ILE A C 1
ATOM 521 O O . ILE A 1 67 ? -1.079 4.124 4.635 1.00 91.50 67 ILE A O 1
ATOM 525 N N . GLY A 1 68 ? 0.987 4.985 4.479 1.00 92.06 68 GLY A N 1
ATOM 526 C CA . GLY A 1 68 ? 1.175 5.122 5.929 1.00 92.06 68 GLY A CA 1
ATOM 527 C C . GLY A 1 68 ? 0.186 6.072 6.620 1.00 92.06 68 GLY A C 1
ATOM 528 O O . GLY A 1 68 ? -0.031 5.997 7.840 1.00 92.06 68 GLY A O 1
ATOM 529 N N . ASN A 1 69 ? -0.476 6.946 5.858 1.00 92.06 69 ASN A N 1
ATOM 530 C CA . ASN A 1 69 ? -1.518 7.839 6.365 1.00 92.06 69 ASN A CA 1
ATOM 531 C C . ASN A 1 69 ? -2.906 7.179 6.440 1.00 92.06 69 ASN A C 1
ATOM 533 O O . ASN A 1 69 ? -3.810 7.744 7.060 1.00 92.06 69 ASN A O 1
ATOM 537 N N . LEU A 1 70 ? -3.090 5.975 5.892 1.00 91.50 70 LEU A N 1
ATOM 538 C CA . LEU A 1 70 ? -4.375 5.271 5.868 1.00 91.50 70 LEU A CA 1
ATOM 539 C C . LEU A 1 70 ? -4.705 4.615 7.215 1.00 91.50 70 LEU A C 1
ATOM 541 O O . LEU A 1 70 ? -4.739 3.398 7.352 1.00 91.50 70 LEU A O 1
ATOM 545 N N . LYS A 1 71 ? -4.996 5.413 8.245 1.00 89.25 71 LYS A N 1
ATOM 546 C CA . LYS A 1 71 ? -5.181 4.920 9.628 1.00 89.25 71 LYS A CA 1
ATOM 547 C C . LYS A 1 71 ? -6.338 3.928 9.824 1.00 89.25 71 LYS A C 1
ATOM 549 O O . LYS A 1 71 ? -6.380 3.255 10.851 1.00 89.25 71 LYS A O 1
ATOM 554 N N . LYS A 1 72 ? -7.277 3.849 8.875 1.00 89.25 72 LYS A N 1
ATOM 555 C CA . LYS A 1 72 ? -8.412 2.907 8.890 1.00 89.25 72 LYS A CA 1
ATOM 556 C C . LYS A 1 72 ? -8.203 1.683 7.990 1.00 89.25 72 LYS A C 1
ATOM 558 O O . LYS A 1 72 ? -9.129 0.879 7.869 1.00 89.25 72 LYS A O 1
ATOM 563 N N . LEU A 1 73 ? -7.033 1.546 7.364 1.00 90.88 73 LEU A N 1
ATOM 564 C CA . LEU A 1 73 ? -6.721 0.412 6.505 1.00 90.88 73 LEU A CA 1
ATOM 565 C C . LEU A 1 73 ? -6.710 -0.876 7.332 1.00 90.88 73 LEU A C 1
ATOM 567 O O . LEU A 1 73 ? -5.997 -0.978 8.328 1.00 90.88 73 LEU A O 1
ATOM 571 N N . LYS A 1 74 ? -7.512 -1.845 6.901 1.00 92.38 74 LYS A N 1
ATOM 572 C CA . LYS A 1 74 ? -7.621 -3.186 7.480 1.00 92.38 74 LYS A CA 1
ATOM 573 C C . LYS A 1 74 ? -7.039 -4.245 6.557 1.00 92.38 74 LYS A C 1
ATOM 575 O O . LYS A 1 74 ? -6.516 -5.238 7.037 1.00 92.38 74 LYS A O 1
ATOM 580 N N . SER A 1 75 ? -7.105 -4.034 5.247 1.00 91.62 75 SER A N 1
ATOM 581 C CA . SER A 1 75 ? -6.616 -4.992 4.261 1.00 91.62 75 SER A CA 1
ATOM 582 C C . SER A 1 75 ? -5.774 -4.295 3.208 1.00 91.62 75 SER A C 1
ATOM 584 O O . SER A 1 75 ? -6.189 -3.273 2.659 1.00 91.62 75 SER A O 1
ATOM 586 N N . ILE A 1 76 ? -4.622 -4.870 2.880 1.00 90.88 76 ILE A N 1
ATOM 587 C CA . ILE A 1 76 ? -3.827 -4.454 1.729 1.00 90.88 76 ILE A CA 1
ATOM 588 C C . ILE A 1 76 ? -3.421 -5.665 0.893 1.00 90.88 76 ILE A C 1
ATOM 590 O O . ILE A 1 76 ? -2.939 -6.671 1.413 1.00 90.88 76 ILE A O 1
ATOM 594 N N . GLU A 1 77 ? -3.615 -5.546 -0.413 1.00 90.00 77 GLU A N 1
ATOM 595 C CA . GLU A 1 77 ? -3.116 -6.483 -1.408 1.00 90.00 77 GLU A CA 1
ATOM 596 C C . GLU A 1 77 ? -2.138 -5.752 -2.323 1.00 90.00 77 GLU A C 1
ATOM 598 O O . GLU A 1 77 ? -2.473 -4.736 -2.938 1.00 90.00 77 GLU A O 1
ATOM 603 N N . ILE A 1 78 ? -0.921 -6.276 -2.415 1.00 85.75 78 ILE A N 1
ATOM 604 C CA . ILE A 1 78 ? 0.113 -5.765 -3.303 1.00 85.75 78 ILE A CA 1
ATOM 605 C C . ILE A 1 78 ? 0.466 -6.863 -4.290 1.00 85.75 78 ILE A C 1
ATOM 607 O O . ILE A 1 78 ? 0.860 -7.966 -3.908 1.00 85.75 78 ILE A O 1
ATOM 611 N N . LEU A 1 79 ? 0.343 -6.532 -5.567 1.00 83.62 79 LEU A N 1
ATOM 612 C CA . LEU A 1 79 ? 0.619 -7.432 -6.663 1.00 83.62 79 LEU A CA 1
ATOM 613 C C . LEU A 1 79 ? 1.732 -6.874 -7.553 1.00 83.62 79 LEU A C 1
ATOM 615 O O . LEU A 1 79 ? 1.594 -5.789 -8.111 1.00 83.62 79 LEU A O 1
ATOM 619 N N . PHE A 1 80 ? 2.800 -7.646 -7.743 1.00 79.50 80 PHE A N 1
ATOM 620 C CA . PHE A 1 80 ? 3.860 -7.360 -8.709 1.00 79.50 80 PHE A CA 1
ATOM 621 C C . PHE A 1 80 ? 3.706 -8.237 -9.954 1.00 79.50 80 PHE A C 1
ATOM 623 O O . PHE A 1 80 ? 3.779 -9.465 -9.878 1.00 79.50 80 PHE A O 1
ATOM 630 N N . MET A 1 81 ? 3.528 -7.599 -11.109 1.00 77.56 81 MET A N 1
ATOM 631 C CA . MET A 1 81 ? 3.470 -8.221 -12.430 1.00 77.56 81 MET A CA 1
ATOM 632 C C . MET A 1 81 ? 4.670 -7.754 -13.259 1.00 77.56 81 MET A C 1
ATOM 634 O O . MET A 1 81 ? 4.661 -6.662 -13.823 1.00 77.56 81 MET A O 1
ATOM 638 N N . ASN A 1 82 ? 5.708 -8.582 -13.351 1.00 69.69 82 ASN A N 1
ATOM 639 C CA . ASN A 1 82 ? 6.929 -8.247 -14.089 1.00 69.69 82 ASN A CA 1
ATOM 640 C C . ASN A 1 82 ? 6.906 -8.944 -15.453 1.00 69.69 82 ASN A C 1
ATOM 642 O O . ASN A 1 82 ? 7.407 -10.054 -15.609 1.00 69.69 82 ASN A O 1
ATOM 646 N N . GLY A 1 83 ? 6.283 -8.303 -16.442 1.00 58.50 83 GLY A N 1
ATOM 647 C CA . GLY A 1 83 ? 6.175 -8.825 -17.805 1.00 58.50 83 GLY A CA 1
ATOM 648 C C . GLY A 1 83 ? 7.408 -8.553 -18.674 1.00 58.50 83 GLY A C 1
ATOM 649 O O . GLY A 1 83 ? 7.646 -9.296 -19.633 1.00 58.50 83 GLY A O 1
ATOM 650 N N . LYS A 1 84 ? 8.171 -7.498 -18.352 1.00 56.69 84 LYS A N 1
ATOM 651 C CA . LYS A 1 84 ? 9.350 -7.011 -19.098 1.00 56.69 84 LYS A CA 1
ATOM 652 C C . LYS A 1 84 ? 10.624 -6.886 -18.264 1.00 56.69 84 LYS A C 1
ATOM 654 O O . LYS A 1 84 ? 11.698 -6.672 -18.819 1.00 56.69 84 LYS A O 1
ATOM 659 N N . LEU A 1 85 ? 10.516 -6.958 -16.941 1.00 55.34 85 LEU A N 1
ATOM 660 C CA . LEU A 1 85 ? 11.659 -6.850 -16.042 1.00 55.34 85 LEU A CA 1
ATOM 661 C C . LEU A 1 85 ? 12.201 -8.245 -15.741 1.00 55.34 85 LEU A C 1
ATOM 663 O O . LEU A 1 85 ? 11.468 -9.086 -15.231 1.00 55.34 85 LEU A O 1
ATOM 667 N N . ASN A 1 86 ? 13.489 -8.475 -16.009 1.00 58.38 86 ASN A N 1
ATOM 668 C CA . ASN A 1 86 ? 14.189 -9.674 -15.546 1.00 58.38 86 ASN A CA 1
ATOM 669 C C . ASN A 1 86 ? 13.949 -9.828 -14.034 1.00 58.38 86 ASN A C 1
ATOM 671 O O . ASN A 1 86 ? 13.985 -8.823 -13.317 1.00 58.38 86 ASN A O 1
ATOM 675 N N . ASN A 1 87 ? 13.720 -11.062 -13.568 1.00 55.16 87 ASN A N 1
ATOM 676 C CA . ASN A 1 87 ? 13.252 -11.443 -12.220 1.00 55.16 87 ASN A CA 1
ATOM 677 C C . ASN A 1 87 ? 14.085 -10.922 -11.017 1.00 55.16 87 ASN A C 1
ATOM 679 O O . ASN A 1 87 ? 13.826 -11.315 -9.887 1.00 55.16 87 ASN A O 1
ATOM 683 N N . GLN A 1 88 ? 15.069 -10.047 -11.228 1.00 54.84 88 GLN A N 1
ATOM 684 C CA . GLN A 1 88 ? 16.048 -9.579 -10.245 1.00 54.84 88 GLN A CA 1
ATOM 685 C C . GLN A 1 88 ? 16.066 -8.052 -10.036 1.00 54.84 88 GLN A C 1
ATOM 687 O O . GLN A 1 88 ? 16.869 -7.559 -9.255 1.00 54.84 88 GLN A O 1
ATOM 692 N N . ASN A 1 89 ? 15.203 -7.280 -10.707 1.00 64.31 89 ASN A N 1
ATOM 693 C CA . ASN A 1 89 ? 15.289 -5.809 -10.703 1.00 64.31 89 ASN A CA 1
ATOM 694 C C . ASN A 1 89 ? 14.314 -5.097 -9.750 1.00 64.31 89 ASN A C 1
ATOM 696 O O . ASN A 1 89 ? 14.017 -3.921 -9.960 1.00 64.31 89 ASN A O 1
ATOM 700 N N . TYR A 1 90 ? 13.782 -5.791 -8.747 1.00 70.56 90 TYR A N 1
ATOM 701 C CA . TYR A 1 90 ? 12.920 -5.167 -7.749 1.00 70.56 90 TYR A CA 1
ATOM 702 C C . TYR A 1 90 ? 13.745 -4.635 -6.570 1.00 70.56 90 TYR A C 1
ATOM 704 O O . TYR A 1 90 ? 14.659 -5.314 -6.116 1.00 70.56 90 TYR A O 1
ATOM 712 N N . ASP A 1 91 ? 13.426 -3.434 -6.088 1.00 79.88 91 ASP A N 1
ATOM 713 C CA . ASP A 1 91 ? 14.094 -2.772 -4.966 1.00 79.88 91 ASP A CA 1
ATOM 714 C C . ASP A 1 91 ? 13.552 -3.284 -3.611 1.00 79.88 91 ASP A C 1
ATOM 716 O O . ASP A 1 91 ? 12.467 -2.872 -3.179 1.00 79.88 91 ASP A O 1
ATOM 720 N N . PRO A 1 92 ? 14.288 -4.166 -2.903 1.00 80.44 92 PRO A N 1
ATOM 721 C CA . PRO A 1 92 ? 13.830 -4.717 -1.629 1.00 80.44 92 PRO A CA 1
ATOM 722 C C . PRO A 1 92 ? 13.733 -3.651 -0.530 1.00 80.44 92 PRO A C 1
ATOM 724 O O . PRO A 1 92 ? 12.930 -3.799 0.394 1.00 80.44 92 PRO A O 1
ATOM 727 N N . ASN A 1 93 ? 14.497 -2.558 -0.627 1.00 86.81 93 ASN A N 1
ATOM 728 C CA . ASN A 1 93 ? 14.458 -1.483 0.361 1.00 86.81 93 ASN A CA 1
ATOM 729 C C . ASN A 1 93 ? 13.165 -0.680 0.236 1.00 86.81 93 ASN A C 1
ATOM 731 O O . ASN A 1 93 ? 12.573 -0.307 1.251 1.00 86.81 93 ASN A O 1
ATOM 735 N N . ALA A 1 94 ? 12.685 -0.461 -0.990 1.00 83.62 94 ALA A N 1
ATOM 736 C CA . ALA A 1 94 ? 11.395 0.177 -1.226 1.00 83.62 94 ALA A CA 1
ATOM 737 C C . ALA A 1 94 ? 10.231 -0.665 -0.673 1.00 83.62 94 ALA A C 1
ATOM 739 O O . ALA A 1 94 ? 9.313 -0.110 -0.067 1.00 83.62 94 ALA A O 1
ATOM 740 N N . LEU A 1 95 ? 10.286 -1.999 -0.798 1.00 85.25 95 LEU A N 1
ATOM 741 C CA . LEU A 1 95 ? 9.287 -2.884 -0.184 1.00 85.25 95 LEU A CA 1
ATOM 742 C C . LEU A 1 95 ? 9.334 -2.843 1.330 1.00 85.25 95 LEU A C 1
ATOM 744 O O . LEU A 1 95 ? 8.300 -2.682 1.967 1.00 85.25 95 LEU A O 1
ATOM 748 N N . SER A 1 96 ? 10.530 -2.981 1.900 1.00 89.44 96 SER A N 1
ATOM 749 C CA . SER A 1 96 ? 10.730 -2.920 3.345 1.00 89.44 96 SER A CA 1
ATOM 750 C C . SER A 1 96 ? 10.190 -1.603 3.907 1.00 89.44 96 SER A C 1
ATOM 752 O O . SER A 1 96 ? 9.422 -1.597 4.867 1.00 89.44 96 SER A O 1
ATOM 754 N N . SER A 1 97 ? 10.479 -0.491 3.224 1.00 92.44 97 SER A N 1
ATOM 755 C CA . SER A 1 97 ? 9.953 0.833 3.570 1.00 92.44 97 SER A CA 1
ATOM 756 C C . SER A 1 97 ? 8.425 0.892 3.494 1.00 92.44 97 SER A C 1
ATOM 758 O O . SER A 1 97 ? 7.795 1.453 4.386 1.00 92.44 97 SER A O 1
ATOM 760 N N . LEU A 1 98 ? 7.811 0.290 2.469 1.00 90.06 98 LEU A N 1
ATOM 761 C CA . LEU A 1 98 ? 6.354 0.202 2.357 1.00 90.06 98 LEU A CA 1
ATOM 762 C C . LEU A 1 98 ? 5.736 -0.631 3.487 1.00 90.06 98 LEU A C 1
ATOM 764 O O . LEU A 1 98 ? 4.745 -0.218 4.083 1.00 90.06 98 LEU A O 1
ATOM 768 N N . LEU A 1 99 ? 6.314 -1.791 3.794 1.00 90.75 99 LEU A N 1
ATOM 769 C CA . LEU A 1 99 ? 5.826 -2.662 4.862 1.00 90.75 99 LEU A CA 1
ATOM 770 C C . LEU A 1 99 ? 5.974 -1.994 6.237 1.00 90.75 99 LEU A C 1
ATOM 772 O O . LEU A 1 99 ? 5.077 -2.104 7.069 1.00 90.75 99 LEU A O 1
ATOM 776 N N . GLY A 1 100 ? 7.055 -1.240 6.448 1.00 93.69 100 GLY A N 1
ATOM 777 C CA . GLY A 1 100 ? 7.331 -0.527 7.697 1.00 93.69 100 GLY A CA 1
ATOM 778 C C . GLY A 1 100 ? 6.372 0.626 8.005 1.00 93.69 100 GLY A C 1
ATOM 779 O O . GLY A 1 100 ? 6.263 1.028 9.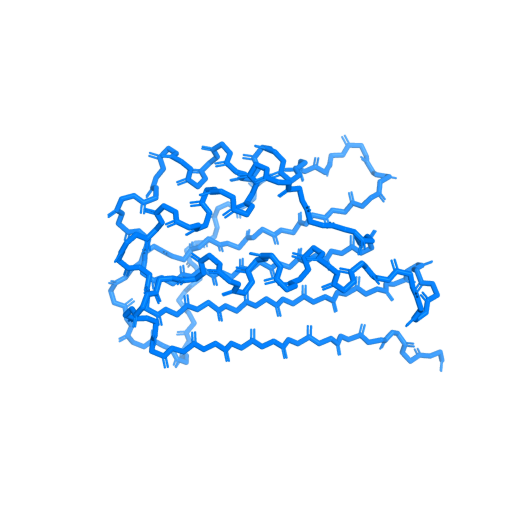161 1.00 93.69 100 GLY A O 1
ATOM 780 N N . VAL A 1 101 ? 5.654 1.152 7.008 1.00 94.25 101 VAL A N 1
ATOM 781 C CA . VAL A 1 101 ? 4.651 2.214 7.214 1.00 94.25 101 VAL A CA 1
ATOM 782 C C . VAL A 1 101 ? 3.220 1.687 7.308 1.00 94.25 101 VAL A C 1
ATOM 784 O O . VAL A 1 101 ? 2.298 2.486 7.493 1.00 94.25 101 VAL A O 1
ATOM 787 N N . LEU A 1 102 ? 3.000 0.373 7.177 1.00 92.38 102 LEU A N 1
ATOM 788 C CA . LEU A 1 102 ? 1.653 -0.185 7.245 1.00 92.38 102 LEU A CA 1
ATOM 789 C C . LEU A 1 102 ? 1.017 0.077 8.625 1.00 92.38 102 LEU A C 1
ATOM 791 O O . LEU A 1 102 ? 1.689 -0.012 9.654 1.00 92.38 102 LEU A O 1
ATOM 795 N N . PRO A 1 103 ? -0.285 0.410 8.684 1.00 87.38 103 PRO A N 1
ATOM 796 C CA . PRO A 1 103 ? -0.950 0.700 9.950 1.00 87.38 103 PRO A CA 1
ATOM 797 C C . PRO A 1 103 ? -0.955 -0.501 10.901 1.00 87.38 103 PRO A C 1
ATOM 799 O O . PRO A 1 103 ? -1.260 -1.617 10.500 1.00 87.38 103 PRO A O 1
ATOM 802 N N . ALA A 1 104 ? -0.748 -0.257 12.199 1.00 84.50 104 ALA A N 1
ATOM 803 C CA . ALA A 1 104 ? -0.722 -1.307 13.227 1.00 84.50 104 ALA A CA 1
ATOM 804 C C . ALA A 1 104 ? -2.032 -2.114 13.365 1.00 84.50 104 ALA A C 1
ATOM 806 O O . ALA A 1 104 ? -2.038 -3.179 13.970 1.00 84.50 104 ALA A O 1
ATOM 807 N N . LYS A 1 105 ? -3.150 -1.598 12.834 1.00 87.44 105 LYS A N 1
ATOM 808 C CA . LYS A 1 105 ? -4.473 -2.249 12.850 1.00 87.44 105 LYS A CA 1
ATOM 809 C C . LYS A 1 105 ? -4.770 -3.050 11.573 1.00 87.44 105 LYS A C 1
ATOM 811 O O . LYS A 1 105 ? -5.928 -3.377 11.330 1.00 87.44 105 LYS A O 1
ATOM 816 N N . LEU A 1 106 ? -3.762 -3.304 10.739 1.00 92.06 106 LEU A N 1
ATOM 817 C CA . LEU A 1 106 ? -3.912 -4.113 9.536 1.00 92.06 106 LEU A CA 1
ATOM 818 C C . LEU A 1 106 ? -4.253 -5.562 9.924 1.00 92.06 106 LEU A C 1
ATOM 820 O O . LEU A 1 106 ? -3.540 -6.190 10.700 1.00 92.06 106 LEU A O 1
ATOM 824 N N . GLU A 1 107 ? -5.349 -6.078 9.381 1.00 93.81 107 GLU A N 1
ATOM 825 C CA . GLU A 1 107 ? -5.867 -7.430 9.618 1.00 93.81 107 GLU A CA 1
ATOM 826 C C . GLU A 1 107 ? -5.390 -8.401 8.526 1.00 93.81 107 GLU A C 1
ATOM 828 O O . GLU A 1 107 ? -5.146 -9.575 8.799 1.00 93.81 107 GLU A O 1
ATOM 833 N N . HIS A 1 108 ? -5.219 -7.909 7.293 1.00 93.44 108 HIS A N 1
ATOM 834 C CA . HIS A 1 108 ? -4.855 -8.722 6.135 1.00 93.44 108 HIS A CA 1
ATOM 835 C C . HIS A 1 108 ? -3.746 -8.067 5.301 1.00 93.44 108 HIS A C 1
ATOM 837 O O . HIS A 1 108 ? -3.872 -6.921 4.860 1.00 93.44 108 HIS A O 1
ATOM 843 N N . LEU A 1 109 ? -2.679 -8.828 5.044 1.00 92.19 109 LEU A N 1
ATOM 844 C CA . LEU A 1 109 ? -1.593 -8.479 4.127 1.00 92.19 109 LEU A CA 1
ATOM 845 C C . LEU A 1 109 ? -1.442 -9.589 3.090 1.00 92.19 109 LEU A C 1
ATOM 847 O O . LEU A 1 109 ? -1.123 -10.724 3.436 1.00 92.19 109 LEU A O 1
ATOM 851 N N . HIS A 1 110 ? -1.668 -9.256 1.825 1.00 89.81 110 HIS A N 1
ATOM 852 C CA . HIS A 1 110 ? -1.485 -10.171 0.707 1.00 89.81 110 HIS A CA 1
ATOM 853 C C . HIS A 1 110 ? -0.377 -9.629 -0.197 1.00 89.81 110 HIS A C 1
ATOM 855 O O . HIS A 1 110 ? -0.474 -8.512 -0.705 1.00 89.81 110 HIS A O 1
ATOM 861 N N . LEU A 1 111 ? 0.679 -10.419 -0.387 1.00 85.38 111 LEU A N 1
ATOM 862 C CA . LEU A 1 111 ? 1.802 -10.092 -1.262 1.00 85.38 111 LEU A CA 1
ATOM 863 C C . LEU A 1 111 ? 1.882 -11.144 -2.362 1.00 85.38 111 LEU A C 1
ATOM 865 O O . LEU A 1 111 ? 2.118 -12.319 -2.086 1.00 85.38 111 LEU A O 1
ATOM 869 N N . TYR A 1 112 ? 1.696 -10.715 -3.605 1.00 83.62 112 TYR A N 1
ATOM 870 C CA . TYR A 1 112 ? 1.769 -11.580 -4.774 1.00 83.62 112 TYR A CA 1
ATOM 871 C C . TYR A 1 112 ? 2.886 -11.117 -5.700 1.00 83.62 112 TYR A C 1
ATOM 873 O O . TYR A 1 112 ? 3.022 -9.929 -6.003 1.00 83.62 112 TYR A O 1
ATOM 881 N N . HIS A 1 113 ? 3.652 -12.075 -6.205 1.00 78.12 113 HIS A N 1
ATOM 882 C CA . HIS A 1 113 ? 4.609 -11.858 -7.278 1.00 78.12 113 HIS A CA 1
ATOM 883 C C . HIS A 1 113 ? 4.307 -12.858 -8.387 1.00 78.12 113 HIS A C 1
ATOM 885 O O . HIS A 1 113 ? 4.402 -14.063 -8.174 1.00 78.12 113 HIS A O 1
ATOM 891 N N . TYR A 1 114 ? 3.922 -12.354 -9.559 1.00 74.69 114 TYR A N 1
ATOM 892 C CA . TYR A 1 114 ? 3.789 -13.167 -10.763 1.00 74.69 114 TYR A CA 1
ATOM 893 C C . TYR A 1 114 ? 5.020 -12.940 -11.644 1.00 74.69 114 TYR A C 1
ATOM 895 O O . TYR A 1 114 ? 5.050 -11.973 -12.420 1.00 74.69 114 TYR A O 1
ATOM 903 N N . PRO A 1 115 ? 6.058 -13.791 -11.524 1.00 63.88 115 PRO A N 1
ATOM 904 C CA . PRO A 1 115 ? 7.091 -13.857 -12.543 1.00 63.88 115 PRO A CA 1
ATOM 905 C C . PRO A 1 115 ? 6.448 -14.361 -13.837 1.00 63.88 115 PRO A C 1
ATOM 907 O O . PRO A 1 115 ? 5.612 -15.266 -13.815 1.00 63.88 115 PRO A O 1
ATOM 910 N N . ARG A 1 116 ? 6.814 -13.779 -14.981 1.00 59.00 116 ARG A N 1
ATOM 911 C CA . ARG A 1 116 ? 6.377 -14.322 -16.267 1.00 59.00 116 ARG A CA 1
ATOM 912 C C . ARG A 1 116 ? 7.000 -15.712 -16.433 1.00 59.00 116 ARG A C 1
ATOM 914 O O . ARG A 1 116 ? 8.223 -15.831 -16.464 1.00 59.00 116 ARG A O 1
ATOM 921 N N . THR A 1 117 ? 6.173 -16.749 -16.526 1.00 53.00 117 THR A N 1
ATOM 922 C CA . THR A 1 117 ? 6.587 -18.032 -17.096 1.00 53.00 117 THR A CA 1
ATOM 923 C C . THR A 1 117 ? 6.824 -17.807 -18.587 1.00 53.00 117 THR A C 1
ATOM 925 O O . THR A 1 117 ? 5.945 -17.297 -19.285 1.00 53.00 117 THR A O 1
ATOM 928 N N . ILE A 1 118 ? 8.057 -18.067 -19.025 1.00 50.09 118 ILE A N 1
ATOM 929 C CA . ILE A 1 118 ? 8.454 -18.071 -20.439 1.00 50.09 118 ILE A CA 1
ATOM 930 C C . ILE A 1 118 ? 7.864 -19.319 -21.088 1.00 50.09 118 ILE A C 1
ATOM 932 O O . ILE A 1 118 ? 7.931 -20.382 -20.429 1.00 50.09 118 ILE A O 1
#